Protein AF-A0A965V9K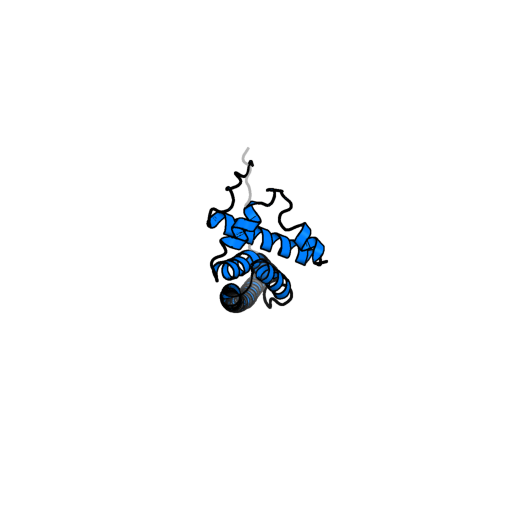7-F1 (afdb_monomer)

Radius of gyration: 25.73 Å; Cα contacts (8 Å, |Δi|>4): 118; chains: 1; bounding box: 47×28×85 Å

Structure (mmCIF, N/CA/C/O backbone):
data_AF-A0A965V9K7-F1
#
_entry.id   AF-A0A965V9K7-F1
#
loop_
_atom_site.group_PDB
_atom_site.id
_atom_site.type_symbol
_atom_site.label_atom_id
_atom_site.label_alt_id
_atom_site.label_comp_id
_atom_site.label_asym_id
_atom_site.label_entity_id
_atom_site.label_seq_id
_atom_site.pdbx_PDB_ins_code
_atom_site.Cartn_x
_atom_site.Cartn_y
_atom_site.Cartn_z
_atom_site.occupancy
_atom_site.B_iso_or_equiv
_atom_site.auth_seq_id
_atom_site.auth_comp_id
_atom_site.auth_asym_id
_atom_site.auth_atom_id
_atom_site.pdbx_PDB_model_num
ATOM 1 N N . MET A 1 1 ? -8.039 14.091 -67.923 1.00 49.97 1 MET A N 1
ATOM 2 C CA . MET A 1 1 ? -6.788 14.647 -67.365 1.00 49.97 1 MET A CA 1
ATOM 3 C C . MET A 1 1 ? -6.322 13.658 -66.312 1.00 49.97 1 MET A C 1
ATOM 5 O O . MET A 1 1 ? -6.918 13.601 -65.247 1.00 49.97 1 MET A O 1
ATOM 9 N N . SER A 1 2 ? -5.394 12.776 -66.672 1.00 52.34 2 SER A N 1
ATOM 10 C CA . SER A 1 2 ? -4.994 11.638 -65.837 1.00 52.34 2 SER A CA 1
ATOM 11 C C . SER A 1 2 ? -3.693 11.984 -65.119 1.00 52.34 2 SER A C 1
ATOM 13 O O . SER A 1 2 ? -2.719 12.343 -65.776 1.00 52.34 2 SER A O 1
ATOM 15 N N . ILE A 1 3 ? -3.696 11.929 -63.787 1.00 55.81 3 ILE A N 1
ATOM 16 C CA . ILE A 1 3 ? -2.510 12.163 -62.957 1.00 55.81 3 ILE A CA 1
ATOM 17 C C . ILE A 1 3 ? -1.755 10.838 -62.860 1.00 55.81 3 ILE A C 1
ATOM 19 O O . ILE A 1 3 ? -2.205 9.902 -62.205 1.00 55.81 3 ILE A O 1
ATOM 23 N N . THR A 1 4 ? -0.622 10.756 -63.547 1.00 56.91 4 THR A N 1
ATOM 24 C CA . THR A 1 4 ? 0.308 9.629 -63.471 1.00 56.91 4 THR A CA 1
ATOM 25 C C . THR A 1 4 ? 1.201 9.832 -62.246 1.00 56.91 4 THR A C 1
ATOM 27 O O . THR A 1 4 ? 2.145 10.618 -62.288 1.00 56.91 4 THR A O 1
ATOM 30 N N . THR A 1 5 ? 0.906 9.165 -61.131 1.00 63.44 5 THR A N 1
ATOM 31 C CA . THR A 1 5 ? 1.836 9.078 -59.996 1.00 63.44 5 THR A CA 1
ATOM 32 C C . THR A 1 5 ? 2.917 8.058 -60.337 1.00 63.44 5 THR A C 1
ATOM 34 O O . THR A 1 5 ? 2.670 6.853 -60.320 1.00 63.44 5 THR A O 1
ATOM 37 N N . ALA A 1 6 ? 4.100 8.546 -60.709 1.00 56.00 6 ALA A N 1
ATOM 38 C CA . ALA A 1 6 ? 5.285 7.721 -60.882 1.00 56.00 6 ALA A CA 1
ATOM 39 C C . ALA A 1 6 ? 5.784 7.267 -59.503 1.00 56.00 6 ALA A C 1
ATOM 41 O O . ALA A 1 6 ? 6.319 8.060 -58.731 1.00 56.00 6 ALA A O 1
ATOM 42 N N . ASP A 1 7 ? 5.573 5.990 -59.205 1.00 61.44 7 ASP A N 1
ATOM 43 C CA . ASP A 1 7 ? 6.110 5.318 -58.029 1.00 61.44 7 ASP A CA 1
ATOM 44 C C . ASP A 1 7 ? 7.591 4.999 -58.300 1.00 61.44 7 ASP A C 1
ATOM 46 O O . ASP A 1 7 ? 7.924 4.130 -59.111 1.00 61.44 7 ASP A O 1
ATOM 50 N N . THR A 1 8 ? 8.509 5.773 -57.718 1.00 59.59 8 THR A N 1
ATOM 51 C CA . THR A 1 8 ? 9.948 5.489 -57.817 1.00 59.59 8 THR A CA 1
ATOM 52 C C . THR A 1 8 ? 10.348 4.410 -56.809 1.00 59.59 8 THR A C 1
ATOM 54 O O . THR A 1 8 ? 10.122 4.590 -55.611 1.00 59.59 8 THR A O 1
ATOM 57 N N . PRO A 1 9 ? 11.020 3.323 -57.234 1.00 58.84 9 PRO A N 1
ATOM 58 C CA . PRO A 1 9 ? 11.460 2.275 -56.325 1.00 58.84 9 PRO A CA 1
ATOM 59 C C . PRO A 1 9 ? 12.613 2.787 -55.451 1.00 58.84 9 PRO A C 1
ATOM 61 O O . PRO A 1 9 ? 13.738 2.968 -55.920 1.00 58.84 9 PRO A O 1
ATOM 64 N N . HIS A 1 10 ? 12.359 2.992 -54.157 1.00 58.91 10 HIS A N 1
ATOM 65 C CA . HIS A 1 10 ? 13.400 3.265 -53.163 1.00 58.91 10 HIS A CA 1
ATOM 66 C C . HIS A 1 10 ? 14.256 2.007 -52.917 1.00 58.91 10 HIS A C 1
ATOM 68 O O . HIS A 1 10 ? 14.127 1.321 -51.908 1.00 58.91 10 HIS A O 1
ATOM 74 N N . ASN A 1 11 ? 15.173 1.698 -53.838 1.00 62.12 11 ASN A N 1
ATOM 75 C CA . ASN A 1 11 ? 16.228 0.706 -53.631 1.00 62.12 11 ASN A CA 1
ATOM 76 C C . ASN A 1 11 ? 17.406 1.364 -52.901 1.00 62.12 11 ASN A C 1
ATOM 78 O O . ASN A 1 11 ? 18.451 1.652 -53.482 1.00 62.12 11 ASN A O 1
ATOM 82 N N . VAL A 1 12 ? 17.217 1.655 -51.614 1.00 61.72 12 VAL A N 1
ATOM 83 C CA . VAL A 1 12 ? 18.317 2.088 -50.754 1.00 61.72 12 VAL A CA 1
ATOM 84 C C . VAL A 1 12 ? 18.816 0.856 -50.006 1.00 61.72 12 VAL A C 1
ATOM 86 O O . VAL A 1 12 ? 18.250 0.468 -48.986 1.00 61.72 12 VAL A O 1
ATOM 89 N N . LYS A 1 13 ? 19.914 0.248 -50.480 1.00 61.03 13 LYS A N 1
ATOM 90 C CA . LYS A 1 13 ? 20.763 -0.648 -49.670 1.00 61.03 13 LYS A CA 1
ATOM 91 C C . LYS A 1 13 ? 21.424 0.165 -48.543 1.00 61.03 13 LYS A C 1
ATOM 93 O O . LYS A 1 13 ? 22.634 0.372 -48.519 1.00 61.03 13 LYS A O 1
ATOM 98 N N . SER A 1 14 ? 20.625 0.711 -47.629 1.00 66.50 14 SER A N 1
ATOM 99 C CA . SER A 1 14 ? 21.107 1.509 -46.505 1.00 66.50 14 SER A CA 1
ATOM 100 C C . SER A 1 14 ? 21.479 0.573 -45.366 1.00 66.50 14 SER A C 1
ATOM 102 O O . SER A 1 14 ? 20.699 0.350 -44.441 1.00 66.50 14 SER A O 1
ATOM 104 N N . HIS A 1 15 ? 22.696 0.026 -45.415 1.00 78.25 15 HIS A N 1
ATOM 105 C CA . HIS A 1 15 ? 23.268 -0.747 -44.305 1.00 78.25 15 HIS A CA 1
ATOM 106 C C . HIS A 1 15 ? 23.155 0.013 -42.971 1.00 78.25 15 HIS A C 1
ATOM 108 O O . HIS A 1 15 ? 22.901 -0.586 -41.931 1.00 78.25 15 HIS A O 1
ATOM 114 N N . LYS A 1 16 ? 23.238 1.351 -43.014 1.00 83.88 16 LYS A N 1
ATOM 115 C CA . LYS A 1 16 ? 23.063 2.238 -41.857 1.00 83.88 16 LYS A CA 1
ATOM 116 C C . LYS A 1 16 ? 21.665 2.139 -41.233 1.00 83.88 16 LYS A C 1
ATOM 118 O O . LYS A 1 16 ? 21.564 2.085 -40.014 1.00 83.88 16 LYS A O 1
ATOM 123 N N . ALA A 1 17 ? 20.602 2.072 -42.039 1.00 84.75 17 ALA A N 1
ATOM 124 C CA . ALA A 1 17 ? 19.237 1.934 -41.524 1.00 84.75 17 ALA A CA 1
ATOM 125 C C . ALA A 1 17 ? 19.035 0.590 -40.804 1.00 84.75 17 ALA A C 1
ATOM 127 O O . ALA A 1 17 ? 18.411 0.544 -39.747 1.00 84.75 17 ALA A O 1
ATOM 128 N N . TRP A 1 18 ? 19.625 -0.487 -41.329 1.00 90.31 18 TRP A N 1
ATOM 129 C CA . TRP A 1 18 ? 19.537 -1.811 -40.710 1.00 90.31 18 TRP A CA 1
ATOM 130 C C . TRP A 1 18 ? 20.272 -1.874 -39.363 1.00 90.31 18 TRP A C 1
ATOM 132 O O . TRP A 1 18 ? 19.744 -2.430 -38.405 1.00 90.31 18 TRP A O 1
ATOM 142 N N . TYR A 1 19 ? 21.437 -1.223 -39.247 1.00 93.12 19 TYR A N 1
ATOM 143 C CA . TYR A 1 19 ? 22.133 -1.077 -37.962 1.00 93.12 19 TYR A CA 1
ATOM 144 C C . TYR A 1 19 ? 21.299 -0.318 -36.926 1.00 93.12 19 TYR A C 1
ATOM 146 O O . TYR A 1 19 ? 21.213 -0.755 -35.781 1.00 93.12 19 TYR A O 1
ATOM 154 N N . VAL A 1 20 ? 20.659 0.788 -37.318 1.00 92.88 20 VAL A N 1
ATOM 155 C CA . VAL A 1 20 ? 19.807 1.566 -36.403 1.00 92.88 20 VAL A CA 1
ATOM 156 C C . VAL A 1 20 ? 18.626 0.726 -35.916 1.00 92.88 20 VAL A C 1
ATOM 158 O O . VAL A 1 20 ? 18.385 0.664 -34.713 1.00 92.88 20 VAL A O 1
ATOM 161 N N . LEU A 1 21 ? 17.934 0.024 -36.818 1.00 93.94 21 LEU A N 1
ATOM 162 C CA . LEU A 1 21 ? 16.825 -0.859 -36.445 1.00 93.94 21 LEU A CA 1
ATOM 163 C C . LEU A 1 21 ? 17.281 -2.009 -35.538 1.00 93.94 21 LEU A C 1
ATOM 165 O O . LEU A 1 21 ? 16.603 -2.315 -34.559 1.00 93.94 21 LEU A O 1
ATOM 169 N N . GLY A 1 22 ? 18.447 -2.597 -35.814 1.00 96.00 22 GLY A N 1
ATOM 170 C CA . GLY A 1 22 ? 19.041 -3.631 -34.968 1.00 96.00 22 GLY A CA 1
ATOM 171 C C . GLY A 1 22 ? 19.342 -3.137 -33.551 1.00 96.00 22 GLY A C 1
ATOM 172 O O . GLY A 1 22 ? 19.013 -3.819 -32.582 1.00 96.00 22 GLY A O 1
ATOM 173 N N . ILE A 1 23 ? 19.902 -1.930 -33.411 1.00 96.69 23 ILE A N 1
ATOM 174 C CA . ILE A 1 23 ? 20.186 -1.323 -32.100 1.00 96.69 23 ILE A CA 1
ATOM 175 C C . ILE A 1 23 ? 18.889 -1.032 -31.342 1.00 96.69 23 ILE A C 1
ATOM 177 O O . ILE A 1 23 ? 18.790 -1.372 -30.166 1.00 96.69 23 ILE A O 1
ATOM 181 N N . VAL A 1 24 ? 17.888 -0.438 -31.998 1.00 96.94 24 VAL A N 1
ATOM 182 C CA . VAL A 1 24 ? 16.597 -0.140 -31.358 1.00 96.94 24 VAL A CA 1
ATOM 183 C C . VAL A 1 24 ? 15.937 -1.425 -30.863 1.00 96.94 24 VAL A C 1
ATOM 185 O O . VAL A 1 24 ? 15.545 -1.492 -29.701 1.00 96.94 24 VAL A O 1
ATOM 188 N N . ALA A 1 25 ? 15.888 -2.468 -31.697 1.00 96.81 25 ALA A N 1
ATOM 189 C CA . ALA A 1 25 ? 15.337 -3.763 -31.308 1.00 96.81 25 ALA A CA 1
ATOM 190 C C . ALA A 1 25 ? 16.085 -4.368 -30.109 1.00 96.81 25 ALA A C 1
ATOM 192 O O . ALA A 1 25 ? 15.455 -4.826 -29.155 1.00 96.81 25 ALA A O 1
ATOM 193 N N . LEU A 1 26 ? 17.421 -4.314 -30.116 1.00 97.00 26 LEU A N 1
ATOM 194 C CA . LEU A 1 26 ? 18.240 -4.801 -29.009 1.00 97.00 26 LEU A CA 1
ATOM 195 C C . LEU A 1 26 ? 17.939 -4.045 -27.707 1.00 97.00 26 LEU A C 1
ATOM 197 O O . LEU A 1 26 ? 17.720 -4.672 -26.672 1.00 97.00 26 LEU A O 1
ATOM 201 N N . VAL A 1 27 ? 17.877 -2.711 -27.751 1.00 96.69 27 VAL A N 1
ATOM 202 C CA . VAL A 1 27 ? 17.561 -1.881 -26.578 1.00 96.69 27 VAL A CA 1
ATOM 203 C C . VAL A 1 27 ? 16.159 -2.188 -26.047 1.00 96.69 27 VAL A C 1
ATOM 205 O O . VAL A 1 27 ? 15.990 -2.332 -24.836 1.00 96.69 27 VAL A O 1
ATOM 208 N N . SER A 1 28 ? 15.163 -2.350 -26.922 1.00 95.94 28 SER A N 1
ATOM 209 C CA . SER A 1 28 ? 13.798 -2.716 -26.522 1.00 95.94 28 SER A CA 1
ATOM 210 C C . SER A 1 28 ? 13.739 -4.073 -25.814 1.00 95.94 28 SER A C 1
ATOM 212 O O . SER A 1 28 ? 13.063 -4.202 -24.789 1.00 95.94 28 SER A O 1
ATOM 214 N N . VAL A 1 29 ? 14.471 -5.074 -26.312 1.00 96.94 29 VAL A N 1
ATOM 215 C CA . VAL A 1 29 ? 14.557 -6.397 -25.673 1.00 96.94 29 VAL A CA 1
ATOM 216 C C . VAL A 1 29 ? 15.249 -6.295 -24.315 1.00 96.94 29 VAL A C 1
ATOM 218 O O . VAL A 1 29 ? 14.727 -6.811 -23.329 1.00 96.94 29 VAL A O 1
ATOM 221 N N . LEU A 1 30 ? 16.375 -5.582 -24.228 1.00 96.12 30 LEU A N 1
ATOM 222 C CA . LEU A 1 30 ? 17.107 -5.408 -22.971 1.00 96.12 30 LEU A CA 1
ATOM 223 C C . LEU A 1 30 ? 16.255 -4.715 -21.903 1.00 96.12 30 LEU A C 1
ATOM 225 O O . LEU A 1 30 ? 16.182 -5.198 -20.774 1.00 96.12 30 LEU A O 1
ATOM 229 N N . MET A 1 31 ? 15.560 -3.633 -22.260 1.00 95.00 31 MET A N 1
ATOM 230 C CA . MET A 1 31 ? 14.631 -2.957 -21.349 1.00 95.00 31 MET A CA 1
ATOM 231 C C . MET A 1 31 ? 13.525 -3.901 -20.866 1.00 95.00 31 MET A C 1
ATOM 233 O O . MET A 1 31 ? 13.239 -3.928 -19.673 1.00 95.00 31 MET A O 1
ATOM 237 N N . SER A 1 32 ? 12.958 -4.719 -21.758 1.00 93.62 32 SER A N 1
ATOM 238 C CA . SER A 1 32 ? 11.899 -5.681 -21.411 1.00 93.62 32 SER A CA 1
ATOM 239 C C . SER A 1 32 ? 12.382 -6.782 -20.460 1.00 93.62 32 SER A C 1
ATOM 241 O O . SER A 1 32 ? 11.660 -7.190 -19.551 1.00 93.62 32 SER A O 1
ATOM 243 N N . VAL A 1 33 ? 13.612 -7.272 -20.639 1.00 94.06 33 VAL A N 1
ATOM 244 C CA . VAL A 1 33 ? 14.198 -8.291 -19.755 1.00 94.06 33 VAL A CA 1
ATOM 245 C C . VAL A 1 33 ? 14.505 -7.701 -18.380 1.00 94.06 33 VAL A C 1
ATOM 247 O O . VAL A 1 33 ? 14.163 -8.308 -17.366 1.00 94.06 33 VAL A O 1
ATOM 250 N N . LEU A 1 34 ? 15.101 -6.507 -18.327 1.00 91.94 34 LEU A N 1
ATOM 251 C CA . LEU A 1 34 ? 15.440 -5.853 -17.062 1.00 91.94 34 LEU A CA 1
ATOM 252 C C . LEU A 1 34 ? 14.194 -5.551 -16.223 1.00 91.94 34 LEU A C 1
ATOM 254 O O . LEU A 1 34 ? 14.180 -5.861 -15.032 1.00 91.94 34 LEU A O 1
ATOM 258 N N . THR A 1 35 ? 13.131 -5.021 -16.835 1.00 87.56 35 THR A N 1
ATOM 259 C CA . THR A 1 35 ? 11.859 -4.786 -16.133 1.00 87.56 35 THR A CA 1
ATOM 260 C C . THR A 1 35 ? 11.211 -6.086 -15.667 1.00 87.56 35 THR A C 1
ATOM 262 O O . THR A 1 35 ? 10.640 -6.133 -14.582 1.00 87.56 35 THR A O 1
ATOM 265 N N . SER A 1 36 ? 11.341 -7.170 -16.436 1.00 89.50 36 SER A N 1
ATOM 266 C CA . SER A 1 36 ? 10.822 -8.483 -16.038 1.00 89.50 36 SER A CA 1
ATOM 267 C C . SER A 1 36 ? 11.540 -9.050 -14.807 1.00 89.50 36 SER A C 1
ATOM 269 O O . SER A 1 36 ? 10.907 -9.691 -13.967 1.00 89.50 36 SER A O 1
ATOM 271 N N . ILE A 1 37 ? 12.849 -8.818 -14.670 1.00 88.94 37 ILE A N 1
ATOM 272 C CA . ILE A 1 37 ? 13.629 -9.277 -13.509 1.00 88.94 37 ILE A CA 1
ATOM 273 C C . ILE A 1 37 ? 13.226 -8.503 -12.249 1.00 88.94 37 ILE A C 1
ATOM 275 O O . ILE A 1 37 ? 12.920 -9.123 -11.229 1.00 88.94 37 ILE A O 1
ATOM 279 N N . THR A 1 38 ? 13.170 -7.169 -12.320 1.00 86.56 38 THR A N 1
ATOM 280 C CA . THR A 1 38 ? 12.778 -6.331 -11.170 1.00 86.56 38 THR A CA 1
ATOM 281 C C . THR A 1 38 ? 11.333 -6.590 -10.744 1.00 86.56 38 THR A C 1
ATOM 283 O O . THR A 1 38 ? 11.020 -6.600 -9.550 1.00 86.56 38 THR A O 1
ATOM 286 N N . TYR A 1 39 ? 10.456 -6.868 -11.710 1.00 88.00 39 TYR A N 1
ATOM 287 C CA . TYR A 1 39 ? 9.077 -7.266 -11.460 1.00 88.00 39 TYR A CA 1
ATOM 288 C C . TYR A 1 39 ? 9.000 -8.568 -10.648 1.00 88.00 39 TYR A C 1
ATOM 290 O O . TYR A 1 39 ? 8.367 -8.595 -9.594 1.00 88.00 39 TYR A O 1
ATOM 298 N N . ARG A 1 40 ? 9.712 -9.624 -11.068 1.00 89.31 40 ARG A N 1
ATOM 299 C CA . ARG A 1 40 ? 9.729 -10.911 -10.344 1.00 89.31 40 ARG A CA 1
ATOM 300 C C . ARG A 1 40 ? 10.289 -10.791 -8.930 1.00 89.31 40 ARG A C 1
ATOM 302 O O . ARG A 1 40 ? 9.757 -11.406 -8.012 1.00 89.31 40 ARG A O 1
ATOM 309 N N . GLN A 1 41 ? 11.343 -9.996 -8.741 1.00 88.62 41 GLN A N 1
ATOM 310 C CA . GLN A 1 41 ? 11.880 -9.723 -7.404 1.00 88.62 41 GLN A CA 1
ATOM 311 C C . GLN A 1 41 ? 10.823 -9.057 -6.515 1.00 88.62 41 GLN A C 1
ATOM 313 O O . GLN A 1 41 ? 10.619 -9.477 -5.378 1.00 88.62 41 GLN A O 1
ATOM 318 N N . THR A 1 42 ? 10.085 -8.087 -7.064 1.00 88.44 42 THR A N 1
ATOM 319 C CA . THR A 1 42 ? 9.006 -7.406 -6.338 1.00 88.44 42 THR A CA 1
ATOM 320 C C . THR A 1 42 ? 7.904 -8.383 -5.913 1.00 88.44 42 THR A C 1
ATOM 322 O O . THR A 1 42 ? 7.455 -8.323 -4.771 1.00 88.44 42 THR A O 1
ATOM 325 N N . GLU A 1 43 ? 7.488 -9.314 -6.779 1.00 89.00 43 GLU A N 1
ATOM 326 C CA . GLU A 1 43 ? 6.459 -10.310 -6.436 1.00 89.00 43 GLU A CA 1
ATOM 327 C C . GLU A 1 43 ? 6.862 -11.188 -5.247 1.00 89.00 43 GLU A C 1
ATOM 329 O O . GLU A 1 43 ? 6.060 -11.383 -4.335 1.00 89.00 43 GLU A O 1
ATOM 334 N N . VAL A 1 44 ? 8.109 -11.668 -5.208 1.00 90.06 44 VAL A N 1
ATOM 335 C CA . VAL A 1 44 ? 8.602 -12.498 -4.095 1.00 90.06 44 VAL A CA 1
ATOM 336 C C . VAL A 1 44 ? 8.544 -11.728 -2.770 1.00 90.06 44 VAL A C 1
ATOM 338 O O . VAL A 1 44 ? 8.049 -12.257 -1.772 1.00 90.06 44 VAL A O 1
ATOM 341 N N . HIS A 1 45 ? 8.978 -10.464 -2.764 1.00 89.62 45 HIS A N 1
ATOM 342 C CA . HIS A 1 45 ? 8.903 -9.609 -1.575 1.00 89.62 45 HIS A CA 1
ATOM 343 C C . HIS A 1 45 ? 7.458 -9.315 -1.150 1.00 89.62 45 HIS A C 1
ATOM 345 O O . HIS A 1 45 ? 7.154 -9.285 0.047 1.00 89.62 45 HIS A O 1
ATOM 351 N N . LEU A 1 46 ? 6.544 -9.130 -2.107 1.00 92.69 46 LEU A N 1
ATOM 352 C CA . LEU A 1 46 ? 5.129 -8.904 -1.815 1.00 92.69 46 LEU A CA 1
ATOM 353 C C . LEU A 1 46 ? 4.464 -10.140 -1.208 1.00 92.69 46 LEU A C 1
ATOM 355 O O . LEU A 1 46 ? 3.743 -10.000 -0.225 1.00 92.69 46 LEU A O 1
ATOM 359 N N . VAL A 1 47 ? 4.746 -11.341 -1.718 1.00 93.50 47 VAL A N 1
ATOM 360 C CA . VAL A 1 47 ? 4.203 -12.591 -1.156 1.00 93.50 47 VAL A CA 1
ATOM 361 C C . VAL A 1 47 ? 4.632 -12.770 0.302 1.00 93.50 47 VAL A C 1
ATOM 363 O O . VAL A 1 47 ? 3.796 -13.044 1.162 1.00 93.50 47 VAL A O 1
ATOM 366 N N . GLN A 1 48 ? 5.912 -12.542 0.610 1.00 94.00 48 GLN A N 1
ATOM 367 C CA . GLN A 1 48 ? 6.409 -12.582 1.991 1.00 94.00 48 GLN A CA 1
ATOM 368 C C . GLN A 1 48 ? 5.753 -11.509 2.869 1.00 94.00 48 GLN A C 1
ATOM 370 O O . GLN A 1 48 ? 5.415 -11.765 4.025 1.00 94.00 48 GLN A O 1
ATOM 375 N N . THR A 1 49 ? 5.534 -10.316 2.312 1.00 95.50 49 THR A N 1
ATOM 376 C CA . THR A 1 49 ? 4.830 -9.232 3.005 1.00 95.50 49 THR A CA 1
ATOM 377 C C . THR A 1 49 ? 3.391 -9.636 3.330 1.00 95.50 49 THR A C 1
ATOM 379 O O . THR A 1 49 ? 2.952 -9.431 4.456 1.00 95.50 49 THR A O 1
ATOM 382 N N . TYR A 1 50 ? 2.659 -10.250 2.398 1.00 95.56 50 TYR A N 1
ATOM 383 C CA . TYR A 1 50 ? 1.283 -10.687 2.645 1.00 95.56 50 TYR A CA 1
ATOM 384 C C . TYR A 1 50 ? 1.196 -11.717 3.766 1.00 95.56 50 TYR A C 1
ATOM 386 O O . TYR A 1 50 ? 0.342 -11.576 4.641 1.00 95.56 50 TYR A O 1
ATOM 394 N N . GLN A 1 51 ? 2.114 -12.688 3.803 1.00 95.50 51 GLN A N 1
ATOM 395 C CA . GLN A 1 51 ? 2.163 -13.650 4.903 1.00 95.50 51 GLN A CA 1
ATOM 396 C C . GLN A 1 51 ? 2.434 -12.947 6.238 1.00 95.50 51 GLN A C 1
ATOM 398 O O . GLN A 1 51 ? 1.678 -13.124 7.189 1.00 95.50 51 GLN A O 1
ATOM 403 N N . ARG A 1 52 ? 3.437 -12.059 6.287 1.00 96.25 52 ARG A N 1
ATOM 404 C CA . ARG A 1 52 ? 3.753 -11.279 7.493 1.00 96.25 52 ARG A CA 1
ATOM 405 C C . ARG A 1 52 ? 2.554 -10.473 7.994 1.00 96.25 52 ARG A C 1
ATOM 407 O O . ARG A 1 52 ? 2.327 -10.414 9.198 1.00 96.25 52 ARG A O 1
ATOM 414 N N . PHE A 1 53 ? 1.819 -9.814 7.099 1.00 97.38 53 PHE A N 1
ATOM 415 C CA . PHE A 1 53 ? 0.654 -9.020 7.489 1.00 97.38 53 PHE A CA 1
ATOM 416 C C . PHE A 1 53 ? -0.540 -9.891 7.877 1.00 97.38 53 PHE A C 1
ATOM 418 O O . PHE A 1 53 ? -1.277 -9.505 8.774 1.00 97.38 53 PHE A O 1
ATOM 425 N N . THR A 1 54 ? -0.691 -11.075 7.284 1.00 96.69 54 THR A N 1
ATOM 426 C CA . THR A 1 54 ? -1.675 -12.071 7.732 1.00 96.69 54 THR A CA 1
ATOM 427 C C . THR A 1 54 ? -1.389 -12.498 9.170 1.00 96.69 54 THR A C 1
ATOM 429 O O . THR A 1 54 ? -2.286 -12.457 10.008 1.00 96.69 54 THR A O 1
ATOM 432 N N . ASP A 1 55 ? -0.132 -12.827 9.481 1.00 96.94 55 ASP A N 1
ATOM 433 C CA . ASP A 1 55 ? 0.289 -13.236 10.825 1.00 96.94 55 ASP A CA 1
ATOM 434 C C . ASP A 1 55 ? 0.138 -12.082 11.833 1.00 96.94 55 ASP A C 1
ATOM 436 O O . ASP A 1 55 ? -0.403 -12.260 12.924 1.00 96.94 55 ASP A O 1
ATOM 440 N N . LEU A 1 56 ? 0.540 -10.864 11.446 1.00 97.25 56 LEU A N 1
ATOM 441 C CA . LEU A 1 56 ? 0.319 -9.643 12.230 1.00 97.25 56 LEU A CA 1
ATOM 442 C C . LEU A 1 56 ? -1.175 -9.440 12.528 1.00 97.25 56 LEU A C 1
ATOM 444 O O . LEU A 1 56 ? -1.557 -9.130 13.657 1.00 97.25 56 LEU A O 1
ATOM 448 N N . GLY A 1 57 ? -2.020 -9.653 11.523 1.00 96.69 57 GLY A N 1
ATOM 449 C CA . GLY A 1 57 ? -3.463 -9.481 11.585 1.00 96.69 57 GLY A CA 1
ATOM 450 C C . GLY A 1 57 ? -4.176 -10.353 12.616 1.00 96.69 57 GLY A C 1
ATOM 451 O O . GLY A 1 57 ? -5.268 -9.994 13.045 1.00 96.69 57 GLY A O 1
ATOM 452 N N . GLN A 1 58 ? -3.570 -11.459 13.050 1.00 96.75 58 GLN A N 1
ATOM 453 C CA . GLN A 1 58 ? -4.151 -12.365 14.050 1.00 96.75 58 GLN A CA 1
ATOM 454 C C . GLN A 1 58 ? -4.145 -11.793 15.474 1.00 96.75 58 GLN A C 1
ATOM 456 O O . GLN A 1 58 ? -4.826 -12.319 16.349 1.00 96.75 58 GLN A O 1
ATOM 461 N N . SER A 1 59 ? -3.349 -10.751 15.729 1.00 95.62 59 SER A N 1
ATOM 462 C CA . SER A 1 59 ? -3.193 -10.164 17.070 1.00 95.62 59 SER A CA 1
ATOM 463 C C . SER A 1 59 ? -3.197 -8.635 17.087 1.00 95.62 59 SER A C 1
ATOM 465 O O . SER A 1 59 ? -3.505 -8.028 18.112 1.00 95.62 59 SER A O 1
ATOM 467 N N . ALA A 1 60 ? -2.873 -7.992 15.965 1.00 96.56 60 ALA A N 1
ATOM 468 C CA . ALA A 1 60 ? -2.829 -6.542 15.844 1.00 96.56 60 ALA A CA 1
ATOM 469 C C . ALA A 1 60 ? -4.230 -5.932 15.710 1.00 96.56 60 ALA A C 1
ATOM 471 O O . ALA A 1 60 ? -5.125 -6.547 15.138 1.00 96.56 60 ALA A O 1
ATOM 472 N N . SER A 1 61 ? -4.418 -4.690 16.165 1.00 96.38 61 SER A N 1
ATOM 473 C CA . SER A 1 61 ? -5.618 -3.884 15.866 1.00 96.38 61 SER A CA 1
ATOM 474 C C . SER A 1 61 ? -5.599 -3.347 14.424 1.00 96.38 61 SER A C 1
ATOM 476 O O . SER A 1 61 ? -4.542 -3.335 13.789 1.00 96.38 61 SER A O 1
ATOM 478 N N . ALA A 1 62 ? -6.728 -2.856 13.902 1.00 95.56 62 ALA A N 1
ATOM 479 C CA . ALA A 1 62 ? -6.772 -2.203 12.592 1.00 95.56 62 ALA A CA 1
ATOM 480 C C . ALA A 1 62 ? -5.847 -0.978 12.530 1.00 95.56 62 ALA A C 1
ATOM 482 O O . ALA A 1 62 ? -5.129 -0.806 11.550 1.00 95.56 62 ALA A O 1
ATOM 483 N N . GLU A 1 63 ? -5.789 -0.170 13.591 1.00 96.06 63 GLU A N 1
ATOM 484 C CA . GLU A 1 63 ? -4.863 0.969 13.687 1.00 96.06 63 GLU A CA 1
ATOM 485 C C . GLU A 1 63 ? -3.399 0.515 13.622 1.00 96.06 63 GLU A C 1
ATOM 487 O O . GLU A 1 63 ? -2.602 1.070 12.867 1.00 96.06 63 GLU A O 1
ATOM 492 N N . THR A 1 64 ? -3.059 -0.570 14.322 1.00 97.25 64 THR A N 1
ATOM 493 C CA . THR A 1 64 ? -1.721 -1.171 14.248 1.00 97.25 64 THR A CA 1
ATOM 494 C C . THR A 1 64 ? -1.406 -1.680 12.839 1.00 97.25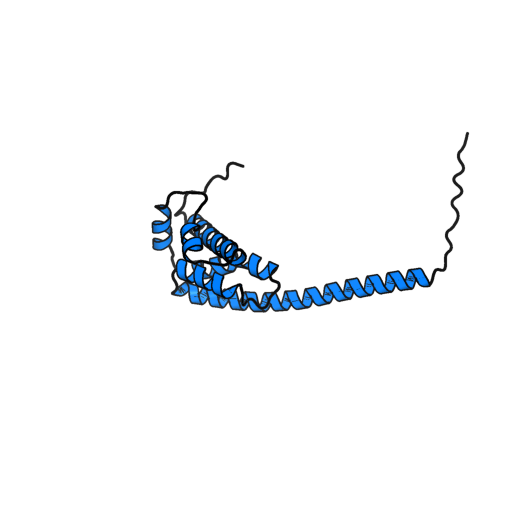 64 THR A C 1
ATOM 496 O O . THR A 1 64 ? -0.284 -1.499 12.370 1.00 97.25 64 THR A O 1
ATOM 499 N N . CYS A 1 65 ? -2.374 -2.274 12.130 1.00 97.44 65 CYS A N 1
ATOM 500 C CA . CYS A 1 65 ? -2.203 -2.648 10.724 1.00 97.44 65 CYS A CA 1
ATOM 501 C C . CYS A 1 65 ? -1.876 -1.422 9.851 1.00 97.44 65 CYS A C 1
ATOM 503 O O . CYS A 1 65 ? -0.940 -1.483 9.053 1.00 97.44 65 CYS A O 1
ATOM 505 N N . ILE A 1 66 ? -2.587 -0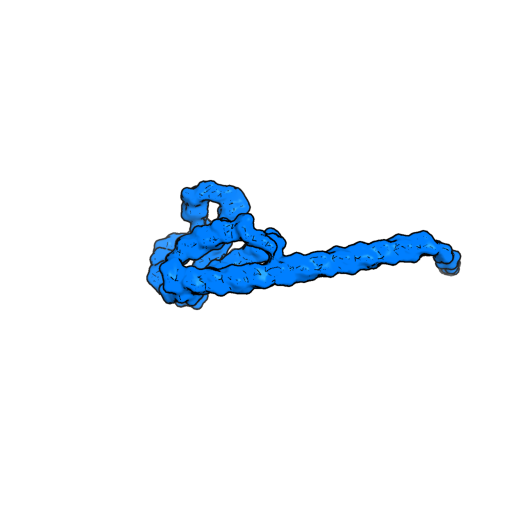.299 10.024 1.00 97.31 66 ILE A N 1
ATOM 506 C CA . ILE A 1 66 ? -2.331 0.952 9.284 1.00 97.31 66 ILE A CA 1
ATOM 507 C C . ILE A 1 66 ? -0.907 1.446 9.562 1.00 97.31 66 ILE A C 1
ATOM 509 O O . ILE A 1 66 ? -0.163 1.717 8.616 1.00 97.31 66 ILE A O 1
ATOM 513 N N . ASP A 1 67 ? -0.509 1.525 10.832 1.00 97.75 67 ASP A N 1
ATOM 514 C CA . ASP A 1 67 ? 0.823 1.995 11.223 1.00 97.75 67 ASP A CA 1
ATOM 515 C C . ASP A 1 67 ? 1.928 1.114 10.627 1.00 97.75 67 ASP A C 1
ATOM 517 O O . ASP A 1 67 ? 2.906 1.621 10.074 1.00 97.75 67 ASP A O 1
ATOM 521 N N . GLN A 1 68 ? 1.741 -0.208 10.652 1.00 98.00 68 GLN A N 1
ATOM 522 C CA . GLN A 1 68 ? 2.690 -1.154 10.069 1.00 98.00 68 GLN A CA 1
ATOM 523 C C . GLN A 1 68 ? 2.771 -1.040 8.542 1.00 98.00 68 GLN A C 1
ATOM 525 O O . GLN A 1 68 ? 3.863 -1.143 7.984 1.00 98.00 68 GLN A O 1
ATOM 530 N N . VAL A 1 69 ? 1.663 -0.766 7.844 1.00 97.62 69 VAL A N 1
ATOM 531 C CA . VAL A 1 69 ? 1.683 -0.492 6.395 1.00 97.62 69 VAL A CA 1
ATOM 532 C C . VAL A 1 69 ? 2.445 0.801 6.080 1.00 97.62 69 VAL A C 1
ATOM 534 O O . VAL A 1 69 ? 3.246 0.829 5.142 1.00 97.62 69 VAL A O 1
ATOM 537 N N . ILE A 1 70 ? 2.225 1.863 6.864 1.00 97.50 70 ILE A N 1
ATOM 538 C CA . ILE A 1 70 ? 2.923 3.151 6.708 1.00 97.50 70 ILE A CA 1
ATOM 539 C C . ILE A 1 70 ? 4.429 2.977 6.929 1.00 97.50 70 ILE A C 1
ATOM 541 O O . ILE A 1 70 ? 5.225 3.548 6.185 1.00 97.50 70 ILE A O 1
ATOM 545 N N . GLU A 1 71 ? 4.82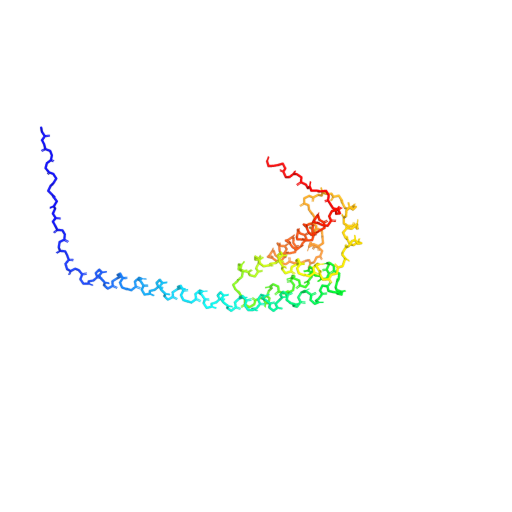0 2.178 7.923 1.00 97.06 71 GLU A N 1
ATOM 546 C CA . GLU A 1 71 ? 6.219 1.876 8.229 1.00 97.06 71 GLU A CA 1
ATOM 547 C C . GLU A 1 71 ? 6.876 0.975 7.169 1.00 97.06 71 GLU A C 1
ATOM 549 O O . GLU A 1 71 ? 8.056 1.139 6.848 1.00 97.06 71 GLU A O 1
ATOM 554 N N . TRP A 1 72 ? 6.121 0.026 6.615 1.00 96.00 72 TRP A N 1
ATOM 555 C CA . TRP A 1 72 ? 6.608 -0.916 5.611 1.00 96.00 72 TRP A CA 1
ATOM 556 C C . TRP A 1 72 ? 6.914 -0.240 4.274 1.00 96.00 72 TRP A C 1
ATOM 558 O O . TRP A 1 72 ? 7.949 -0.525 3.673 1.00 96.00 72 TRP A O 1
ATOM 568 N N . LEU A 1 73 ? 6.053 0.668 3.804 1.00 95.81 73 LEU A N 1
ATOM 569 C CA . LEU A 1 73 ? 6.148 1.176 2.435 1.00 95.81 73 LEU A CA 1
ATOM 570 C C . LEU A 1 73 ? 7.504 1.835 2.087 1.00 95.81 73 LEU A C 1
ATOM 572 O O . LEU A 1 73 ? 8.031 1.533 1.015 1.00 95.81 73 LEU A O 1
ATOM 576 N N . PRO A 1 74 ? 8.120 2.687 2.937 1.00 95.25 74 PRO A N 1
ATOM 577 C CA . PRO A 1 74 ? 9.450 3.245 2.672 1.00 95.25 74 PRO A CA 1
ATOM 578 C C . PRO A 1 74 ? 10.567 2.202 2.574 1.00 95.25 74 PRO A C 1
ATOM 580 O O . PRO A 1 74 ? 11.623 2.507 2.030 1.00 95.25 74 PRO A O 1
ATOM 583 N N . ARG A 1 75 ? 10.347 1.005 3.128 1.00 94.19 75 ARG A N 1
ATOM 584 C CA . ARG A 1 75 ? 11.296 -0.115 3.160 1.00 94.19 75 ARG A CA 1
ATOM 585 C C . ARG A 1 75 ? 10.959 -1.195 2.128 1.00 94.19 75 ARG A C 1
ATOM 587 O O . ARG A 1 75 ? 11.514 -2.285 2.188 1.00 94.19 75 ARG A O 1
ATOM 594 N N . CYS A 1 76 ? 10.009 -0.940 1.229 1.00 92.56 76 CYS A N 1
ATOM 595 C CA . CYS A 1 76 ? 9.643 -1.901 0.199 1.00 92.56 76 CYS A CA 1
ATOM 596 C C . CYS A 1 76 ? 10.749 -1.978 -0.864 1.00 92.56 76 CYS A C 1
ATOM 598 O O . CYS A 1 76 ? 10.939 -1.030 -1.625 1.00 92.56 76 CYS A O 1
ATOM 600 N N . ASP A 1 77 ? 11.421 -3.127 -0.954 1.00 87.00 77 ASP A N 1
ATOM 601 C CA . ASP A 1 77 ? 12.517 -3.403 -1.901 1.00 87.00 77 ASP A CA 1
ATOM 602 C C . ASP A 1 77 ? 12.038 -3.656 -3.351 1.00 87.00 77 ASP A C 1
ATOM 604 O O . ASP A 1 77 ? 12.631 -4.417 -4.112 1.00 87.00 77 ASP A O 1
ATOM 608 N N . GLY A 1 78 ? 10.934 -3.024 -3.756 1.00 86.19 78 GLY A N 1
ATOM 609 C CA . GLY A 1 78 ? 10.302 -3.208 -5.060 1.00 86.19 78 GLY A CA 1
ATOM 610 C C . GLY A 1 78 ? 10.148 -1.915 -5.853 1.00 86.19 78 GLY A C 1
ATOM 611 O O . GLY A 1 78 ? 10.504 -0.816 -5.422 1.00 86.19 78 GLY A O 1
ATOM 612 N N . MET A 1 79 ? 9.552 -2.023 -7.042 1.00 87.00 79 MET A N 1
ATOM 613 C CA . MET A 1 79 ? 9.154 -0.828 -7.786 1.00 87.00 79 MET A CA 1
ATOM 614 C C . MET A 1 79 ? 8.130 -0.033 -6.970 1.00 87.00 79 MET A C 1
ATOM 616 O O . MET A 1 79 ? 7.049 -0.538 -6.670 1.00 87.00 79 MET A O 1
ATOM 620 N N . LYS A 1 80 ? 8.427 1.239 -6.681 1.00 89.62 80 LYS A N 1
ATOM 621 C CA . LYS A 1 80 ? 7.571 2.127 -5.874 1.00 89.62 80 LYS A CA 1
ATOM 622 C C . LYS A 1 80 ? 6.088 2.077 -6.263 1.00 89.62 80 LYS A C 1
ATOM 624 O O . LYS A 1 80 ? 5.236 1.984 -5.389 1.00 89.62 80 LYS A O 1
ATOM 629 N N . ALA A 1 81 ? 5.783 2.099 -7.561 1.00 90.00 81 ALA A N 1
ATOM 630 C CA . ALA A 1 81 ? 4.406 2.038 -8.055 1.00 90.00 81 ALA A CA 1
ATOM 631 C C . ALA A 1 81 ? 3.691 0.725 -7.680 1.00 90.00 81 ALA A C 1
ATOM 633 O O . ALA A 1 81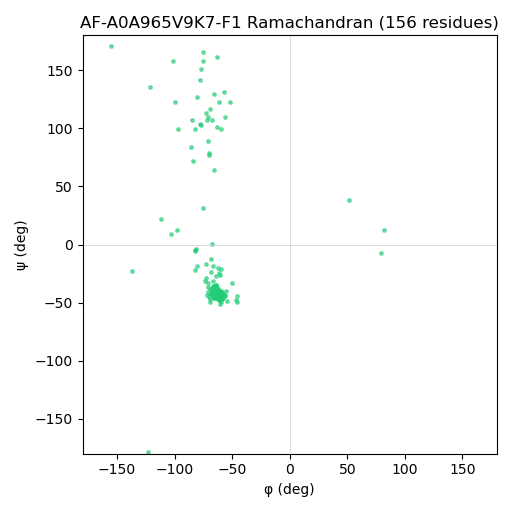 ? 2.510 0.748 -7.343 1.00 90.00 81 ALA A O 1
ATOM 634 N N . LEU A 1 82 ? 4.405 -0.405 -7.696 1.00 90.88 82 LEU A N 1
ATOM 635 C CA . LEU A 1 82 ? 3.871 -1.701 -7.274 1.00 90.88 82 LEU A CA 1
ATOM 636 C C . LEU A 1 82 ? 3.687 -1.751 -5.756 1.00 90.88 82 LEU A C 1
ATOM 638 O O . LEU A 1 82 ? 2.635 -2.178 -5.297 1.00 90.88 82 LEU A O 1
ATOM 642 N N . CYS A 1 83 ? 4.660 -1.260 -4.984 1.00 93.94 83 CYS A N 1
ATOM 643 C CA . CYS A 1 83 ? 4.556 -1.187 -3.525 1.00 93.94 83 CYS A CA 1
ATOM 644 C C . CYS A 1 83 ? 3.367 -0.313 -3.085 1.00 93.94 83 CYS A C 1
ATOM 646 O O . CYS A 1 83 ? 2.553 -0.734 -2.267 1.00 93.94 83 CYS A O 1
ATOM 648 N N . GLU A 1 84 ? 3.216 0.879 -3.675 1.00 94.25 84 GLU A N 1
ATOM 649 C CA . GLU A 1 84 ? 2.078 1.771 -3.413 1.00 94.25 84 GLU A CA 1
ATOM 650 C C . GLU A 1 84 ? 0.747 1.140 -3.844 1.00 94.25 84 GLU A C 1
ATOM 652 O O . GLU A 1 84 ? -0.244 1.243 -3.122 1.00 94.25 84 GLU A O 1
ATOM 657 N N . GLY A 1 85 ? 0.717 0.461 -4.996 1.00 94.00 85 GLY A N 1
ATOM 658 C CA . GLY A 1 85 ? -0.464 -0.253 -5.487 1.00 94.00 85 GLY A CA 1
ATOM 659 C C . GLY A 1 85 ? -0.832 -1.489 -4.661 1.00 94.00 85 GLY A C 1
ATOM 660 O O . GLY A 1 85 ? -1.992 -1.893 -4.650 1.00 94.00 85 GLY A O 1
ATOM 661 N N . ALA A 1 86 ? 0.128 -2.074 -3.941 1.00 95.56 86 ALA A N 1
ATOM 662 C CA . ALA A 1 86 ? -0.084 -3.238 -3.088 1.00 95.56 86 ALA A CA 1
ATOM 663 C C . ALA A 1 86 ? -0.698 -2.889 -1.723 1.00 95.56 86 ALA A C 1
ATOM 665 O O . ALA A 1 86 ? -1.270 -3.778 -1.094 1.00 95.56 86 ALA A O 1
ATOM 666 N N . VAL A 1 87 ? -0.629 -1.624 -1.283 1.00 96.50 87 VAL A N 1
ATOM 667 C CA . VAL A 1 87 ? -1.125 -1.155 0.027 1.00 96.50 87 VAL A CA 1
ATOM 668 C C . VAL A 1 87 ? -2.531 -1.674 0.370 1.00 96.50 87 VAL A C 1
ATOM 670 O O . VAL A 1 87 ? -2.674 -2.246 1.450 1.00 96.50 87 VAL A O 1
ATOM 673 N N . PRO A 1 88 ? -3.555 -1.575 -0.506 1.00 95.88 88 PRO A N 1
ATOM 674 C CA . PRO A 1 88 ? -4.892 -2.075 -0.181 1.00 95.88 88 PRO A CA 1
ATOM 675 C C . PRO A 1 88 ? -4.919 -3.580 0.104 1.00 95.88 88 PRO A C 1
ATOM 677 O O . PRO A 1 88 ? -5.561 -4.002 1.058 1.00 95.88 88 PRO A O 1
ATOM 680 N N . ARG A 1 89 ? -4.174 -4.383 -0.670 1.00 95.75 89 ARG A N 1
ATOM 681 C CA . ARG A 1 89 ? -4.094 -5.839 -0.463 1.00 95.75 89 ARG A CA 1
ATOM 682 C C . ARG A 1 89 ? -3.317 -6.191 0.800 1.00 95.75 89 ARG A C 1
ATOM 684 O O . ARG A 1 89 ? -3.719 -7.095 1.520 1.00 95.75 89 ARG A O 1
ATOM 691 N N . VAL A 1 90 ? -2.211 -5.496 1.083 1.00 97.00 90 VAL A N 1
ATOM 692 C CA . VAL A 1 90 ? -1.456 -5.693 2.335 1.00 97.00 90 VAL A CA 1
ATOM 693 C C . VAL A 1 90 ? -2.361 -5.414 3.537 1.00 97.00 90 VAL A C 1
ATOM 695 O O . VAL A 1 90 ? -2.420 -6.216 4.468 1.00 97.00 90 VAL A O 1
ATOM 698 N N . MET A 1 91 ? -3.112 -4.311 3.482 1.00 97.75 91 MET A N 1
ATOM 699 C CA . MET A 1 91 ? -4.065 -3.941 4.522 1.00 97.75 91 MET A CA 1
ATOM 700 C C . MET A 1 91 ? -5.178 -4.988 4.670 1.00 97.75 91 MET A C 1
ATOM 702 O O . MET A 1 91 ? -5.469 -5.409 5.784 1.00 97.75 91 MET A O 1
ATOM 706 N N . GLU A 1 92 ? -5.758 -5.456 3.563 1.00 96.38 92 GLU A N 1
ATOM 707 C CA . GLU A 1 92 ? -6.795 -6.496 3.560 1.00 96.38 92 GLU A CA 1
ATOM 708 C C . GLU A 1 92 ? -6.322 -7.798 4.222 1.00 96.38 92 GLU A C 1
ATOM 710 O O . GLU A 1 92 ? -7.025 -8.324 5.084 1.00 96.38 92 GLU A O 1
ATOM 715 N N . ASN A 1 93 ? -5.112 -8.272 3.896 1.00 96.44 93 ASN A N 1
ATOM 716 C CA . ASN A 1 93 ? -4.530 -9.458 4.536 1.00 96.44 93 ASN A CA 1
ATOM 717 C C . ASN A 1 93 ? -4.423 -9.271 6.060 1.00 96.44 93 ASN A C 1
ATOM 719 O O . ASN A 1 93 ? -4.815 -10.157 6.817 1.00 96.44 93 ASN A O 1
ATOM 723 N N . CYS A 1 94 ? -3.995 -8.091 6.520 1.00 97.81 94 CYS A N 1
ATOM 724 C CA . CYS A 1 94 ? -3.933 -7.781 7.952 1.00 97.81 94 CYS A CA 1
ATOM 725 C C . CYS A 1 94 ? -5.310 -7.753 8.621 1.00 97.81 94 CYS A C 1
ATOM 727 O O . CYS A 1 94 ? -5.507 -8.297 9.708 1.00 97.81 94 CYS A O 1
ATOM 729 N N . LEU A 1 95 ? -6.296 -7.145 7.966 1.00 96.94 95 LEU A N 1
ATOM 730 C CA . LEU A 1 95 ? -7.646 -7.058 8.512 1.00 96.94 95 LEU A CA 1
ATOM 731 C C . LEU A 1 95 ? -8.327 -8.424 8.577 1.00 96.94 95 LEU A C 1
ATOM 733 O O . LEU A 1 95 ? -8.976 -8.714 9.578 1.00 96.94 95 LEU A O 1
ATOM 737 N N . SER A 1 96 ? -8.102 -9.280 7.576 1.00 95.62 96 SER A N 1
ATOM 738 C CA . SER A 1 96 ? -8.657 -10.637 7.513 1.00 95.62 96 SER A CA 1
ATOM 739 C C . SER A 1 96 ? -8.103 -11.607 8.562 1.00 95.62 96 SER A C 1
ATOM 741 O O . SER A 1 96 ? -8.680 -12.674 8.758 1.00 95.62 96 SER A O 1
ATOM 743 N N . GLY A 1 97 ? -7.017 -11.247 9.258 1.00 93.38 97 GLY A N 1
ATOM 744 C CA . GLY A 1 97 ? -6.366 -12.118 10.239 1.00 93.38 97 GLY A CA 1
ATOM 745 C C . GLY A 1 97 ? -7.205 -12.414 11.489 1.00 93.38 97 GLY A C 1
ATOM 746 O O . GLY A 1 97 ? -6.934 -13.395 12.175 1.00 93.38 97 GLY A O 1
ATOM 747 N N . GLN A 1 98 ? -8.238 -11.614 11.781 1.00 93.88 98 GLN A N 1
ATOM 748 C CA . GLN A 1 98 ? -9.181 -11.879 12.872 1.00 93.88 98 GLN A CA 1
ATOM 749 C C . GLN A 1 98 ? -10.546 -11.224 12.636 1.00 93.88 98 GLN A C 1
ATOM 751 O O . GLN A 1 98 ? -10.716 -10.394 11.746 1.00 93.88 98 GLN A O 1
ATOM 756 N N . ASN A 1 99 ? -11.532 -11.563 13.471 1.00 93.06 99 ASN A N 1
ATOM 757 C CA . ASN A 1 99 ? -12.845 -10.926 13.424 1.00 93.06 99 ASN A CA 1
ATOM 758 C C . ASN A 1 99 ? -12.765 -9.457 13.888 1.00 93.06 99 ASN A C 1
ATOM 760 O O . ASN A 1 99 ? -12.476 -9.183 15.052 1.00 93.06 99 ASN A O 1
ATOM 764 N N . ARG A 1 100 ? -13.073 -8.521 12.982 1.00 94.31 100 ARG A N 1
ATOM 765 C CA . ARG A 1 100 ? -13.043 -7.064 13.210 1.00 94.31 100 ARG A CA 1
ATOM 766 C C . ARG A 1 100 ? -14.403 -6.452 13.541 1.00 94.31 100 ARG A C 1
ATOM 768 O O . ARG A 1 100 ? -14.538 -5.233 13.525 1.00 94.31 100 ARG A O 1
ATOM 775 N N . ALA A 1 101 ? -15.408 -7.269 13.850 1.00 93.56 101 ALA A N 1
ATOM 776 C CA . ALA A 1 101 ? -16.776 -6.833 14.128 1.00 93.56 101 ALA A CA 1
ATOM 777 C C . ALA A 1 101 ? -16.871 -5.646 15.101 1.00 93.56 101 ALA A C 1
ATOM 779 O O . ALA A 1 101 ? -17.575 -4.676 14.829 1.00 93.56 101 ALA A O 1
ATOM 780 N N . SER A 1 102 ? -16.158 -5.706 16.228 1.00 92.75 102 SER A N 1
ATOM 781 C CA . SER A 1 102 ? -16.178 -4.649 17.246 1.00 92.75 102 SER A CA 1
ATOM 782 C C . SER A 1 102 ? -15.534 -3.349 16.755 1.00 92.75 102 SER A C 1
ATOM 784 O O . SER A 1 102 ? -16.078 -2.270 16.984 1.00 92.75 102 SER A O 1
ATOM 786 N N . GLU A 1 103 ? -14.413 -3.444 16.038 1.00 93.12 103 GLU A N 1
ATOM 787 C CA . GLU A 1 103 ? -13.711 -2.299 15.448 1.00 93.12 103 GLU A CA 1
ATOM 788 C C . GLU A 1 103 ? -14.562 -1.645 14.348 1.00 93.12 103 GLU A C 1
ATOM 790 O O . GLU A 1 103 ? -14.760 -0.430 14.347 1.00 93.12 103 GLU A O 1
ATOM 795 N N . CYS A 1 104 ? -15.157 -2.451 13.465 1.00 93.44 104 CYS A N 1
ATOM 796 C CA . CYS A 1 104 ? -16.068 -1.977 12.427 1.00 93.44 104 CYS A CA 1
ATOM 797 C C . CYS A 1 104 ? -17.353 -1.362 13.001 1.00 93.44 104 CYS A C 1
ATOM 799 O O . CYS A 1 104 ? -17.821 -0.342 12.495 1.00 93.44 104 CYS A O 1
ATOM 801 N N . ALA A 1 105 ? -17.905 -1.913 14.085 1.00 91.38 105 ALA A N 1
ATOM 802 C CA . ALA A 1 105 ? -19.052 -1.322 14.773 1.00 91.38 105 ALA A CA 1
ATOM 803 C C . ALA A 1 105 ? -18.712 0.039 15.406 1.00 91.38 105 ALA A C 1
ATOM 805 O O . ALA A 1 105 ? -19.521 0.965 15.352 1.00 91.38 105 ALA A O 1
ATOM 806 N N . ALA A 1 106 ? -17.507 0.197 15.964 1.00 88.50 106 ALA A N 1
ATOM 807 C CA . ALA A 1 106 ? -17.047 1.488 16.474 1.00 88.50 106 ALA A CA 1
ATOM 808 C C . ALA A 1 106 ? -16.917 2.532 15.350 1.00 88.50 106 ALA A C 1
ATOM 810 O O . ALA A 1 106 ? -17.240 3.705 15.549 1.00 88.50 106 ALA A O 1
ATOM 811 N N . LEU A 1 107 ? -16.502 2.098 14.157 1.00 85.25 107 LEU A N 1
ATOM 812 C CA . LEU A 1 107 ? -16.399 2.938 12.963 1.00 85.25 107 LEU A CA 1
ATOM 813 C C . LEU A 1 107 ? -17.764 3.331 12.386 1.00 85.25 107 LEU A C 1
ATOM 815 O O . LEU A 1 107 ? -17.901 4.453 11.908 1.00 85.25 107 LEU A O 1
ATOM 819 N N . ALA A 1 108 ? -18.781 2.470 12.483 1.00 80.69 108 ALA A N 1
ATOM 820 C CA . ALA A 1 108 ? -20.134 2.750 11.989 1.00 80.69 108 ALA A CA 1
ATOM 821 C C . ALA A 1 108 ? -20.8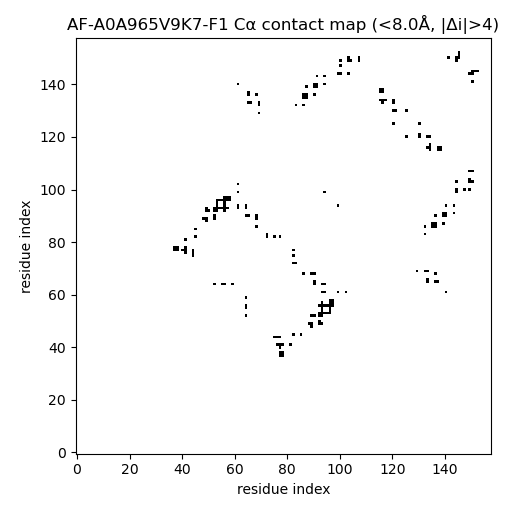09 3.955 12.658 1.00 80.69 108 ALA A C 1
ATOM 823 O O . ALA A 1 108 ? -21.667 4.599 12.060 1.00 80.69 108 ALA A O 1
ATOM 824 N N . ASN A 1 109 ? -20.389 4.293 13.877 1.00 76.38 109 ASN A N 1
ATOM 825 C CA . ASN A 1 109 ? -20.886 5.463 14.599 1.00 76.38 109 ASN A CA 1
ATOM 826 C C . ASN A 1 109 ? -20.186 6.769 14.196 1.00 76.38 109 ASN A C 1
ATOM 828 O O . ASN A 1 109 ? -20.558 7.840 14.679 1.00 76.38 109 ASN A O 1
ATOM 832 N N . ARG A 1 110 ? -19.156 6.710 13.343 1.00 76.00 110 ARG A N 1
ATOM 833 C CA . ARG A 1 110 ? -18.508 7.915 12.827 1.00 76.00 110 ARG A CA 1
ATOM 834 C C . ARG A 1 110 ? -19.369 8.525 11.721 1.00 76.00 110 ARG A C 1
ATOM 836 O O . ARG A 1 110 ? -19.941 7.790 10.916 1.00 76.00 110 ARG A O 1
ATOM 843 N N . PRO A 1 111 ? -19.461 9.864 11.648 1.00 69.69 111 PRO A N 1
ATOM 844 C CA . PRO A 1 111 ? -20.139 10.508 10.536 1.00 69.69 111 PRO A CA 1
ATOM 845 C C . PRO A 1 111 ? -19.482 10.069 9.226 1.00 69.69 111 PRO A C 1
ATOM 847 O O . PRO A 1 111 ? -18.258 10.096 9.105 1.00 69.69 111 PRO A O 1
ATOM 850 N N . ALA A 1 112 ? -20.303 9.652 8.263 1.00 66.12 112 ALA A N 1
ATOM 851 C CA . ALA A 1 112 ? -19.861 9.321 6.916 1.00 66.12 112 ALA A CA 1
ATOM 852 C C . ALA A 1 112 ? -19.446 10.612 6.195 1.00 66.12 112 ALA A C 1
ATOM 854 O O . ALA A 1 112 ? -20.219 11.197 5.438 1.00 66.12 112 ALA A O 1
ATOM 855 N N . ASP A 1 113 ? -18.247 11.103 6.496 1.00 70.94 113 ASP A N 1
ATOM 856 C CA . ASP A 1 113 ? -17.646 12.243 5.827 1.00 70.94 113 ASP A CA 1
ATOM 857 C C . ASP A 1 113 ? -16.597 11.790 4.803 1.00 70.94 113 ASP A C 1
ATOM 859 O O . ASP A 1 113 ? -16.041 10.692 4.856 1.00 70.94 113 ASP A O 1
ATOM 863 N N . ALA A 1 114 ? -16.314 12.660 3.834 1.00 67.69 114 ALA A N 1
ATOM 864 C CA . ALA A 1 114 ? -15.265 12.425 2.843 1.00 67.69 114 ALA A CA 1
ATOM 865 C C . ALA A 1 114 ? -13.843 12.447 3.450 1.00 67.69 114 ALA A C 1
ATOM 867 O O . ALA A 1 114 ? -12.863 12.298 2.722 1.00 67.69 114 ALA A O 1
ATOM 868 N N . HIS A 1 115 ? -13.720 12.658 4.764 1.00 75.69 115 HIS A N 1
ATOM 869 C CA . HIS A 1 115 ? -12.463 12.863 5.478 1.00 75.69 115 HIS A CA 1
ATOM 870 C C . HIS A 1 115 ? -12.135 11.692 6.409 1.00 75.69 115 HIS A C 1
ATOM 872 O O . HIS A 1 115 ? -11.344 11.848 7.342 1.00 75.69 115 HIS A O 1
ATOM 878 N N . PHE A 1 116 ? -12.702 10.513 6.151 1.00 83.25 116 PHE A N 1
ATOM 879 C CA . PHE A 1 116 ? -12.417 9.309 6.916 1.00 83.25 116 PHE A CA 1
ATOM 880 C C . PHE A 1 116 ? -10.903 9.041 7.011 1.00 83.25 116 PHE A C 1
ATOM 882 O O . PHE A 1 116 ? -10.207 8.948 5.998 1.00 83.25 116 PHE A O 1
ATOM 889 N N . GLY A 1 117 ? -10.384 8.955 8.238 1.00 87.62 117 GLY A N 1
ATOM 890 C CA . GLY A 1 117 ? -8.957 8.765 8.509 1.00 87.62 117 GLY A CA 1
ATOM 891 C C . GLY A 1 117 ? -8.095 10.029 8.394 1.00 87.62 117 GLY A C 1
ATOM 892 O O . GLY A 1 117 ? -6.917 9.994 8.737 1.00 87.62 117 GLY A O 1
ATOM 893 N N . PHE A 1 118 ? -8.631 11.166 7.930 1.00 89.94 118 PHE A N 1
ATOM 894 C CA . PHE A 1 118 ? -7.843 12.387 7.720 1.00 89.94 118 PHE A CA 1
ATOM 895 C C . PHE A 1 118 ? -7.260 12.930 9.025 1.00 89.94 118 PHE A C 1
ATOM 897 O O . PHE A 1 118 ? -6.082 13.284 9.069 1.00 89.94 118 PHE A O 1
ATOM 904 N N . LYS A 1 119 ? -8.067 12.992 10.092 1.00 90.94 119 LYS A N 1
ATOM 905 C CA . LYS A 1 119 ? -7.616 13.496 11.399 1.00 90.94 119 LYS A CA 1
ATOM 906 C C . LYS A 1 119 ? -6.528 12.600 11.973 1.00 90.94 119 LYS A C 1
ATOM 908 O O . LYS A 1 119 ? -5.532 13.092 12.493 1.00 90.94 119 LYS A O 1
ATOM 913 N N . GLU A 1 120 ? -6.702 11.296 11.836 1.00 93.12 120 GLU A N 1
ATOM 914 C CA . GLU A 1 120 ? -5.769 10.293 12.314 1.00 93.12 120 GLU A CA 1
ATOM 915 C C . GLU A 1 120 ? -4.460 10.303 11.514 1.00 93.12 120 GLU A C 1
ATOM 917 O O . GLU A 1 120 ? -3.385 10.171 12.096 1.00 93.12 120 GLU A O 1
ATOM 922 N N . CYS A 1 121 ? -4.510 10.508 10.196 1.00 94.50 121 CYS A N 1
ATOM 923 C CA . CYS A 1 121 ? -3.308 10.695 9.383 1.00 94.50 121 CYS A CA 1
ATOM 924 C C . CYS A 1 121 ? -2.600 12.018 9.707 1.00 94.50 121 CYS A C 1
ATOM 926 O O . CYS A 1 121 ? -1.376 12.043 9.841 1.00 94.50 121 CYS A O 1
ATOM 928 N N . ALA A 1 122 ? -3.354 13.105 9.900 1.00 93.62 122 ALA A N 1
ATOM 929 C CA . ALA A 1 122 ? -2.803 14.407 10.271 1.00 93.62 122 ALA A CA 1
ATOM 930 C C . ALA A 1 122 ? -2.098 14.363 11.637 1.00 93.62 122 ALA A C 1
ATOM 932 O O . ALA A 1 122 ? -1.006 14.912 11.782 1.00 93.62 122 ALA A O 1
ATOM 933 N N . ALA A 1 123 ? -2.668 13.648 12.613 1.00 95.62 123 ALA A N 1
ATOM 934 C CA . ALA A 1 123 ? -2.077 13.471 13.939 1.00 95.62 123 ALA A CA 1
ATOM 935 C C . ALA A 1 123 ? -0.698 12.782 13.902 1.00 95.62 123 ALA A C 1
ATOM 937 O O . ALA A 1 123 ? 0.135 13.022 14.774 1.00 95.62 123 ALA A O 1
ATOM 938 N N . ARG A 1 124 ? -0.421 11.975 12.870 1.00 95.31 124 ARG A N 1
ATOM 939 C CA . ARG A 1 124 ? 0.847 11.248 12.702 1.00 95.31 124 ARG A CA 1
ATOM 940 C C . ARG A 1 124 ? 1.984 12.091 12.112 1.00 95.31 124 ARG A C 1
ATOM 942 O O . ARG A 1 124 ? 3.099 11.592 12.008 1.00 95.31 124 ARG A O 1
ATOM 949 N N . SER A 1 125 ? 1.741 13.349 11.722 1.00 94.81 125 SER A N 1
ATOM 950 C CA . SER A 1 125 ? 2.769 14.260 11.173 1.00 94.81 125 SER A CA 1
ATOM 951 C C . SER A 1 125 ? 3.585 13.657 10.014 1.00 94.81 125 SER A C 1
ATOM 953 O O . SER A 1 125 ? 4.797 13.845 9.904 1.00 94.81 125 SER A O 1
ATOM 955 N N . LEU A 1 126 ? 2.915 12.896 9.144 1.00 95.12 126 LEU A N 1
ATOM 956 C CA . LEU A 1 126 ? 3.551 12.149 8.061 1.00 95.12 126 LEU A CA 1
ATOM 957 C C . LEU A 1 126 ? 3.973 13.057 6.898 1.00 95.12 126 LEU A C 1
ATOM 959 O O . LEU A 1 126 ? 3.396 14.119 6.653 1.00 95.12 126 LEU A O 1
ATOM 963 N N . SER A 1 127 ? 4.940 12.591 6.102 1.00 95.50 127 SER A N 1
ATOM 964 C CA . SER A 1 127 ? 5.272 13.227 4.823 1.00 95.50 127 SER A CA 1
ATOM 965 C C . SER A 1 127 ? 4.088 13.169 3.846 1.00 95.50 127 SER A C 1
ATOM 967 O O . SER A 1 127 ? 3.184 12.342 3.976 1.00 95.50 127 SER A O 1
ATOM 969 N N . ARG A 1 128 ? 4.082 14.019 2.809 1.00 92.88 128 ARG A N 1
ATOM 970 C CA . ARG A 1 128 ? 2.985 14.059 1.821 1.00 92.88 128 ARG A CA 1
ATOM 971 C C . ARG A 1 128 ? 2.724 12.701 1.157 1.00 92.88 128 ARG A C 1
ATOM 973 O O . ARG A 1 128 ? 1.567 12.343 0.952 1.00 92.88 128 ARG A O 1
ATOM 980 N N . SER A 1 129 ? 3.776 11.950 0.823 1.00 91.50 129 SER A N 1
ATOM 981 C CA . SER A 1 129 ? 3.628 10.616 0.227 1.00 91.50 129 SER A CA 1
ATOM 982 C C . SER A 1 129 ? 3.014 9.625 1.212 1.00 91.50 129 SER A C 1
ATOM 984 O O . SER A 1 129 ? 2.113 8.885 0.835 1.00 91.50 129 SER A O 1
ATOM 986 N N . LEU A 1 130 ? 3.434 9.652 2.478 1.00 95.19 130 LEU A N 1
ATOM 987 C CA . LEU A 1 130 ? 2.903 8.766 3.515 1.00 95.19 130 LEU A CA 1
ATOM 988 C C . LEU A 1 130 ? 1.482 9.137 3.953 1.00 95.19 130 LEU A C 1
ATOM 990 O O . LEU A 1 130 ? 0.704 8.248 4.273 1.00 95.19 130 LEU A O 1
ATOM 994 N N . ASN A 1 131 ? 1.091 10.410 3.878 1.00 95.19 131 ASN A N 1
ATOM 995 C CA . ASN A 1 131 ? -0.301 10.815 4.098 1.00 95.19 131 ASN A CA 1
ATOM 996 C C . ASN A 1 131 ? -1.257 10.172 3.085 1.00 95.19 131 ASN A C 1
ATOM 998 O O . ASN A 1 131 ? -2.328 9.704 3.463 1.00 95.19 131 ASN A O 1
ATOM 1002 N N . LYS A 1 132 ? -0.857 10.085 1.808 1.00 93.69 132 LYS A N 1
ATOM 1003 C CA . LYS A 1 132 ? -1.646 9.382 0.781 1.00 93.69 132 LYS A CA 1
ATOM 1004 C C . LYS A 1 132 ? -1.813 7.900 1.127 1.00 93.69 132 LYS A C 1
ATOM 1006 O O . LYS A 1 132 ? -2.881 7.333 0.929 1.00 93.69 132 LYS A O 1
ATOM 1011 N N . VAL A 1 133 ? -0.758 7.285 1.648 1.00 95.56 133 VAL A N 1
ATOM 1012 C CA . VAL A 1 133 ? -0.731 5.866 2.026 1.00 95.56 133 VAL A CA 1
ATOM 1013 C C . VAL A 1 133 ? -1.626 5.624 3.227 1.00 95.56 133 VAL A C 1
ATOM 1015 O O . VAL A 1 133 ? -2.473 4.747 3.169 1.00 95.56 133 VAL A O 1
ATOM 1018 N N . CYS A 1 134 ? -1.510 6.461 4.256 1.00 96.44 134 CYS A N 1
ATOM 1019 C CA . CYS A 1 134 ? -2.382 6.437 5.419 1.00 96.44 134 CYS A CA 1
ATOM 1020 C C . CYS A 1 134 ? -3.864 6.547 5.015 1.00 96.44 134 CYS A C 1
ATOM 1022 O O . CYS A 1 134 ? -4.668 5.697 5.392 1.00 96.44 134 CYS A O 1
ATOM 1024 N N . GLY A 1 135 ? -4.214 7.511 4.154 1.00 93.81 135 GLY A N 1
ATOM 1025 C CA . GLY A 1 135 ? -5.577 7.643 3.629 1.00 93.81 135 GLY A CA 1
ATOM 1026 C C . GLY A 1 135 ? -6.045 6.415 2.838 1.00 93.81 135 GLY A C 1
ATOM 1027 O O . GLY A 1 135 ? -7.171 5.955 3.014 1.00 93.81 135 GLY A O 1
ATOM 1028 N N . ASN A 1 136 ? -5.174 5.827 2.012 1.00 94.06 136 ASN A N 1
ATOM 1029 C CA . ASN A 1 136 ? -5.482 4.588 1.292 1.00 94.06 136 ASN A CA 1
ATOM 1030 C C . ASN A 1 136 ? -5.687 3.390 2.237 1.00 94.06 136 ASN A C 1
ATOM 1032 O O . ASN A 1 136 ? -6.554 2.560 1.967 1.00 94.06 136 ASN A O 1
ATOM 1036 N N . SER A 1 137 ? -4.935 3.302 3.336 1.00 96.12 137 SER A N 1
ATOM 1037 C CA . SER A 1 137 ? -5.105 2.257 4.352 1.00 96.12 137 SER A CA 1
ATOM 1038 C C . SER A 1 137 ? -6.440 2.398 5.087 1.00 96.12 137 SER A C 1
ATOM 1040 O O . SER A 1 137 ? -7.153 1.410 5.246 1.00 96.12 137 SER A O 1
ATOM 1042 N N . TYR A 1 138 ? -6.838 3.621 5.454 1.00 94.88 138 TYR A N 1
ATOM 1043 C CA . TYR A 1 138 ? -8.174 3.876 6.007 1.0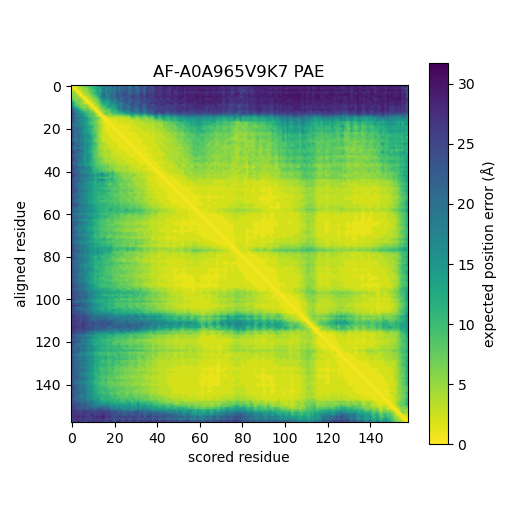0 94.88 138 TYR A CA 1
ATOM 1044 C C . TYR A 1 138 ? -9.283 3.561 5.004 1.00 94.88 138 TYR A C 1
ATOM 1046 O O . TYR A 1 138 ? -10.275 2.937 5.365 1.00 94.88 138 TYR A O 1
ATOM 1054 N N . LYS A 1 139 ? -9.107 3.909 3.726 1.00 92.31 139 LYS A N 1
ATOM 1055 C CA . LYS A 1 139 ? -10.054 3.513 2.677 1.00 92.31 139 LYS A CA 1
ATOM 1056 C C . LYS A 1 139 ? -10.185 1.989 2.575 1.00 92.31 139 LYS A C 1
ATOM 1058 O O . LYS A 1 139 ? -11.292 1.487 2.425 1.00 92.31 139 LYS A O 1
ATOM 1063 N N . ALA A 1 140 ? -9.082 1.248 2.673 1.00 94.56 140 ALA A N 1
ATOM 1064 C CA . ALA A 1 140 ? -9.123 -0.214 2.680 1.00 94.56 140 ALA A CA 1
ATOM 1065 C C . ALA A 1 140 ? -9.853 -0.771 3.918 1.00 94.56 140 ALA A C 1
ATOM 1067 O O . ALA A 1 140 ? -10.625 -1.718 3.787 1.00 94.56 140 ALA A O 1
ATOM 1068 N N . LEU A 1 141 ? -9.679 -0.152 5.092 1.00 94.38 141 LEU A N 1
ATOM 1069 C CA . LEU A 1 141 ? -10.434 -0.485 6.305 1.00 94.38 141 LEU A CA 1
ATOM 1070 C C . LEU A 1 141 ? -11.941 -0.227 6.151 1.00 94.38 141 LEU A C 1
ATOM 1072 O O . LEU A 1 141 ? -12.745 -1.093 6.483 1.00 94.38 141 LEU A O 1
ATOM 1076 N N . ASP A 1 142 ? -12.327 0.926 5.607 1.00 91.94 142 ASP A N 1
ATOM 1077 C CA . ASP A 1 142 ? -13.727 1.256 5.314 1.00 91.94 142 ASP A CA 1
ATOM 1078 C C . ASP A 1 142 ? -14.349 0.236 4.342 1.00 91.94 142 ASP A C 1
ATOM 1080 O O . ASP A 1 142 ? -15.407 -0.326 4.628 1.00 91.94 142 ASP A O 1
ATOM 1084 N N . LEU A 1 143 ? -13.653 -0.096 3.248 1.00 91.12 143 LEU A N 1
ATOM 1085 C CA . LEU A 1 143 ? -14.090 -1.127 2.299 1.00 91.12 143 LEU A CA 1
ATOM 1086 C C . LEU A 1 143 ? -14.235 -2.509 2.953 1.00 91.12 143 LEU A C 1
ATOM 1088 O O . LEU A 1 143 ? -15.205 -3.214 2.675 1.00 91.12 143 LEU A O 1
ATOM 1092 N N . HIS A 1 144 ? -13.317 -2.886 3.845 1.00 93.88 144 HIS A N 1
ATOM 1093 C CA . HIS A 1 144 ? -13.400 -4.140 4.593 1.00 93.88 144 HIS A CA 1
ATOM 1094 C C . HIS A 1 144 ? -14.610 -4.162 5.542 1.00 93.88 144 HIS A C 1
ATOM 1096 O O . HIS A 1 144 ? -15.381 -5.115 5.562 1.00 93.88 144 HIS A O 1
ATOM 1102 N N . CYS A 1 145 ? -14.857 -3.087 6.290 1.00 93.19 145 CYS A N 1
ATOM 1103 C CA . CYS A 1 145 ? -16.028 -3.022 7.165 1.00 93.19 145 CYS A CA 1
ATOM 1104 C C . CYS A 1 145 ? -17.353 -3.003 6.380 1.00 93.19 145 CYS A C 1
ATOM 1106 O O . CYS A 1 145 ? -18.353 -3.555 6.846 1.00 93.19 145 CYS A O 1
ATOM 1108 N N . ARG A 1 146 ? -17.369 -2.424 5.170 1.00 90.50 146 ARG A N 1
ATOM 1109 C CA . ARG A 1 146 ? -18.508 -2.518 4.238 1.00 90.50 146 ARG A CA 1
ATOM 1110 C C . ARG A 1 146 ? -18.736 -3.943 3.752 1.00 90.50 146 ARG A C 1
ATOM 1112 O O . ARG A 1 146 ? -19.886 -4.367 3.710 1.00 90.50 146 ARG A O 1
ATOM 1119 N N . SER A 1 147 ? -17.680 -4.685 3.406 1.00 91.88 147 SER A N 1
ATOM 1120 C CA . SER A 1 147 ? -17.824 -6.075 2.944 1.00 91.88 147 SER A CA 1
ATOM 1121 C C . SER A 1 147 ? -18.382 -6.996 4.034 1.00 91.88 147 SER A C 1
ATOM 1123 O O . SER A 1 147 ? -19.096 -7.946 3.726 1.00 91.88 147 SER A O 1
ATOM 1125 N N . LEU A 1 148 ? -18.142 -6.659 5.305 1.00 91.00 148 LEU A N 1
ATOM 1126 C CA . LEU A 1 148 ? -18.734 -7.315 6.472 1.00 91.00 148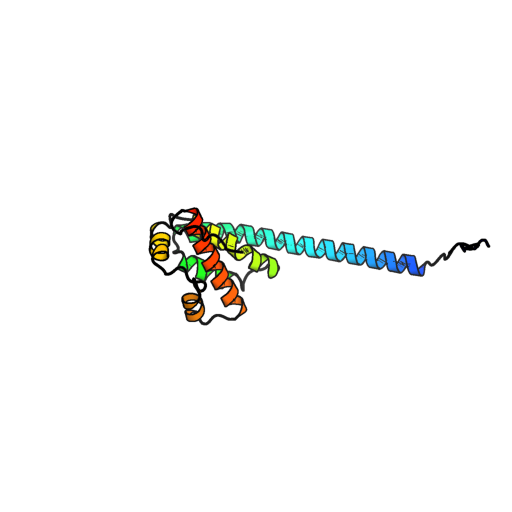 LEU A CA 1
ATOM 1127 C C . LEU A 1 148 ? -20.153 -6.820 6.830 1.00 91.00 148 LEU A C 1
ATOM 1129 O O . LEU A 1 148 ? -20.767 -7.356 7.749 1.00 91.00 148 LEU A O 1
ATOM 1133 N N . GLY A 1 149 ? -20.685 -5.807 6.138 1.00 89.75 149 GLY A N 1
ATOM 1134 C CA . GLY A 1 149 ? -22.040 -5.282 6.352 1.00 89.75 149 GLY A CA 1
ATOM 1135 C C . GLY A 1 149 ? -22.197 -4.289 7.512 1.00 89.75 149 GLY A C 1
ATOM 1136 O O . GLY A 1 149 ? -23.324 -3.974 7.883 1.00 89.75 149 GLY A O 1
ATOM 1137 N N . TYR A 1 150 ? -21.102 -3.769 8.080 1.00 86.38 150 TYR A N 1
ATOM 1138 C CA . TYR A 1 150 ? -21.154 -2.801 9.190 1.00 86.38 150 TYR A CA 1
ATOM 1139 C C . TYR A 1 150 ? -21.380 -1.357 8.738 1.00 86.38 150 TYR A C 1
ATOM 1141 O O . TYR A 1 150 ? -21.818 -0.524 9.527 1.00 86.38 150 TYR A 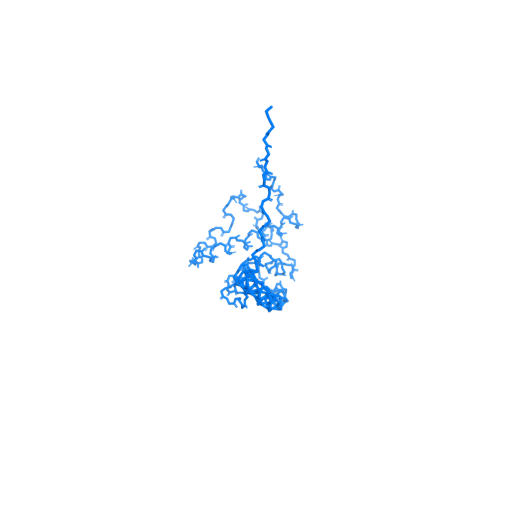O 1
ATOM 1149 N N . LEU A 1 151 ? -21.069 -1.049 7.478 1.00 81.88 151 LEU A N 1
ATOM 1150 C CA . LEU A 1 151 ? -21.185 0.291 6.911 1.00 81.88 151 LEU A CA 1
ATOM 1151 C C . LEU A 1 151 ? -22.125 0.264 5.698 1.00 81.88 151 LEU A C 1
ATOM 1153 O O . LEU A 1 151 ? -21.999 -0.630 4.856 1.00 81.88 151 LEU A O 1
ATOM 1157 N N . PRO A 1 152 ? -23.048 1.234 5.565 1.00 77.62 152 PRO A N 1
ATOM 1158 C CA . PRO A 1 152 ? -23.975 1.273 4.440 1.00 77.62 152 PRO A CA 1
ATOM 1159 C C . PRO A 1 152 ? -23.197 1.519 3.154 1.00 77.62 152 PRO A C 1
ATOM 1161 O O . PRO A 1 152 ? -22.422 2.468 3.108 1.00 77.62 152 PRO A O 1
ATOM 1164 N N . VAL A 1 153 ? -23.404 0.712 2.108 1.00 73.25 153 VAL A N 1
ATOM 1165 C CA . VAL A 1 153 ? -22.776 0.919 0.792 1.00 73.25 153 VAL A CA 1
ATOM 1166 C C . VAL A 1 153 ? -23.127 2.326 0.306 1.00 73.25 153 VAL A C 1
ATOM 1168 O O . VAL A 1 153 ? -24.284 2.621 0.010 1.00 73.25 153 VAL A O 1
ATOM 1171 N N . SER A 1 154 ? -22.144 3.224 0.277 1.00 64.19 154 SER A N 1
ATOM 1172 C CA . SER A 1 154 ? -22.331 4.563 -0.259 1.00 64.19 154 SER A CA 1
ATOM 1173 C C . SER A 1 154 ? -22.556 4.411 -1.753 1.00 64.19 154 SER A C 1
ATOM 1175 O O . SER A 1 154 ? -21.634 4.062 -2.486 1.00 64.19 154 SER A O 1
ATOM 1177 N N . VAL A 1 155 ? -23.797 4.618 -2.190 1.00 58.06 155 VAL A N 1
ATOM 1178 C CA . VAL A 1 155 ? -24.124 4.724 -3.609 1.00 58.06 155 VAL A CA 1
ATOM 1179 C C . VAL A 1 155 ? -23.389 5.960 -4.110 1.00 58.06 155 VAL A C 1
ATOM 1181 O O . VAL A 1 155 ? -23.785 7.087 -3.812 1.00 58.06 155 VAL A O 1
ATOM 1184 N N . GLU A 1 156 ? -22.260 5.736 -4.776 1.00 53.38 156 GLU A N 1
ATOM 1185 C CA . GLU A 1 156 ? -21.463 6.773 -5.416 1.00 53.38 156 GLU A CA 1
ATOM 1186 C C . GLU A 1 156 ? -22.372 7.437 -6.454 1.00 53.38 156 GLU A C 1
ATOM 1188 O O . GLU A 1 156 ? -22.663 6.875 -7.510 1.00 53.38 156 GLU A O 1
ATOM 1193 N N . LYS A 1 157 ? -22.941 8.594 -6.095 1.00 44.75 157 LYS A N 1
ATOM 1194 C CA . LYS A 1 157 ? -23.627 9.456 -7.052 1.00 44.75 157 LYS A CA 1
ATOM 1195 C C . LYS A 1 157 ? -22.534 10.060 -7.928 1.00 44.75 157 LYS A C 1
ATOM 1197 O O . LYS A 1 157 ? -21.949 11.074 -7.552 1.00 44.75 157 LYS A O 1
ATOM 1202 N N . TYR A 1 158 ? -22.219 9.348 -9.007 1.00 42.72 158 TYR A N 1
ATOM 1203 C CA . TYR A 1 158 ? -21.437 9.847 -10.135 1.00 42.72 158 TYR A CA 1
ATOM 1204 C C . TYR A 1 158 ? -22.107 11.068 -10.765 1.00 42.72 158 TYR A C 1
ATOM 1206 O O . TYR A 1 158 ? -23.360 11.076 -10.844 1.00 42.72 158 TYR A O 1
#

Foldseek 3Di:
DDDDDDDDDPPDPPPVVVVVVVVVVVVVVVVVVVVVVLVVVLVVLLVVLLVVLLVLLLPDALVRLLVVLLVCLVVRSHDNVVSLVCLLVSSVSSPVSDDCVVVLLVVLPDPPDPCQQVVVLVVVVDDPVSSVSSVSSSVSVNVVSVVVVSHPPPPPPD

pLDDT: mean 87.69, std 12.94, range [42.72, 98.0]

Nearest PDB structures (foldseek):
  5y88-assembly1_U  TM=2.515E-01  e=9.291E+00  Saccharomyces cerevisiae S288C

Sequence (158 aa):
MSITTADTPHNVKSHKAWYVLGIVALVSVLMSVLTSITYRQTEVHLVQTYQRFTDLGQSASAETCIDQVIEWLPRCDGMKALCEGAVPRVMENCLSGQNRASECAALANRPADAHFGFKECAARSLSRSLNKVCGNSYKALDLHCRSLGYLPVSVEKY

Solvent-accessible surface area (backbone atoms only — not comparable to full-atom values): 9154 Å² total; per-residue (Å²): 138,84,85,80,80,82,81,76,81,85,83,69,90,49,66,66,58,53,52,52,52,52,51,52,52,50,51,54,50,50,53,52,52,55,52,51,52,53,49,54,53,26,51,56,56,47,54,55,46,38,53,53,29,28,62,46,14,58,78,49,53,72,68,53,44,44,52,49,51,61,64,43,59,87,69,50,92,38,56,64,70,57,54,64,67,38,44,46,60,44,46,48,35,16,54,68,35,41,91,52,63,69,62,30,51,61,51,50,76,48,83,94,55,100,57,64,48,46,67,64,37,58,74,64,72,54,53,76,71,51,40,55,48,43,38,45,37,38,50,37,50,52,53,51,27,33,75,73,67,51,37,81,83,76,78,78,83,122

Secondary structure (DSSP, 8-state):
--------------HHHHHHHHHHHHHHHHHHHHHHHHHHHHHHHHHHHHHHHHHHHTTS-HHHHHHHHHHHGGG--S-HHHHHHHHHHHHHHHHHTS--HHHHHHHHTS---TTTTHHHHHHTT--HHHHHHHHHHHHHHHHHHHHTTSS-------

Mean predicted aligned error: 8.24 Å